Protein AF-A0A8I1PNH1-F1 (afdb_monomer_lite)

Foldseek 3Di:
DDPPPPPPVVLVQWWWKWKWWQAQVRDIDTDPPDDIDIDRDDPVLQQAKDADDPDQFGIWGWSDNDGTTMIIGTDPDPPPDD

Sequence (82 aa):
MNTNSASPDVLNEMTGYVLYIRTGEGTVRRRSSHPVFWCYESLIPYRHEELLSGWPEARVFWARPTGPSIGIAPLRGLSRLD

Secondary structure (DSSP, 8-state):
-------HHHHHTPEEEEEEEE-TT--EEEE-SSPPEEESS--TT--EEEE-SSSSSSEEEESSSSSSEEEEEEPS------

pLDDT: mean 79.7, std 18.21, range [36.22, 97.25]

Structure (mmCIF, N/CA/C/O backbone):
data_AF-A0A8I1PNH1-F1
#
_entry.id   AF-A0A8I1PNH1-F1
#
loop_
_atom_site.group_PDB
_atom_site.id
_atom_site.type_symbol
_atom_site.label_atom_id
_atom_site.label_alt_id
_atom_site.label_comp_id
_atom_site.label_asym_id
_atom_site.label_entity_id
_atom_site.label_seq_id
_atom_site.pdbx_PDB_ins_code
_atom_site.Cartn_x
_atom_site.Cartn_y
_atom_site.Cartn_z
_atom_site.occupancy
_atom_site.B_iso_or_equiv
_atom_site.auth_seq_id
_atom_site.auth_comp_id
_atom_site.auth_asym_id
_atom_site.auth_atom_id
_atom_site.pdbx_PDB_model_num
ATOM 1 N N . MET A 1 1 ? 19.821 17.974 -29.846 1.00 36.22 1 MET A N 1
ATOM 2 C CA . MET A 1 1 ? 18.572 17.277 -29.476 1.00 36.22 1 MET A CA 1
ATOM 3 C C . MET A 1 1 ? 18.939 16.290 -28.380 1.00 36.22 1 MET A C 1
ATOM 5 O O . MET A 1 1 ? 19.598 15.309 -28.681 1.00 36.22 1 MET A O 1
ATOM 9 N N . ASN A 1 2 ? 18.646 16.605 -27.116 1.00 42.66 2 ASN A N 1
ATOM 10 C CA . ASN A 1 2 ? 19.011 15.747 -25.985 1.00 42.66 2 ASN A CA 1
ATOM 11 C C . ASN A 1 2 ? 17.930 14.688 -25.785 1.00 42.66 2 ASN A C 1
ATOM 13 O O . ASN A 1 2 ? 16.930 14.940 -25.118 1.00 42.66 2 ASN A O 1
ATOM 17 N N . THR A 1 3 ? 18.125 13.504 -26.353 1.00 48.91 3 THR A N 1
ATOM 18 C CA . THR A 1 3 ? 17.386 12.316 -25.929 1.00 48.91 3 THR A CA 1
ATOM 19 C C . THR A 1 3 ? 18.105 11.744 -24.713 1.00 48.91 3 THR A C 1
ATOM 21 O O . THR A 1 3 ? 18.944 10.856 -24.843 1.00 48.91 3 THR A O 1
ATOM 24 N N . ASN A 1 4 ? 17.804 12.278 -23.524 1.00 54.06 4 ASN A N 1
ATOM 25 C CA . ASN A 1 4 ? 18.058 11.570 -22.267 1.00 54.06 4 ASN A CA 1
ATOM 26 C C . ASN A 1 4 ? 17.089 10.380 -22.201 1.00 54.06 4 ASN A C 1
ATOM 28 O O . ASN A 1 4 ? 16.112 10.382 -21.456 1.00 54.06 4 ASN A O 1
ATOM 32 N N . SER A 1 5 ? 17.329 9.388 -23.051 1.00 59.69 5 SER A N 1
ATOM 33 C CA . SER A 1 5 ? 16.743 8.067 -22.913 1.00 59.69 5 SER A CA 1
ATOM 34 C C . SER A 1 5 ? 17.541 7.394 -21.807 1.00 59.69 5 SER A C 1
ATOM 36 O O . SER A 1 5 ? 18.705 7.053 -22.010 1.00 59.69 5 SER A O 1
ATOM 38 N N . ALA A 1 6 ? 16.963 7.298 -20.610 1.00 55.62 6 ALA A N 1
ATOM 39 C CA . ALA A 1 6 ? 17.555 6.510 -19.537 1.00 55.62 6 ALA A CA 1
ATOM 40 C C . ALA A 1 6 ? 17.863 5.097 -20.068 1.00 55.62 6 ALA A C 1
ATOM 42 O O . ALA A 1 6 ? 17.048 4.532 -20.802 1.00 55.62 6 ALA A O 1
ATOM 43 N N . SER A 1 7 ? 19.051 4.567 -19.749 1.00 57.84 7 SER A N 1
ATOM 44 C CA . SER A 1 7 ? 19.457 3.217 -20.165 1.00 57.84 7 SER A CA 1
ATOM 45 C C . SER A 1 7 ? 18.382 2.200 -19.745 1.00 57.84 7 SER A C 1
ATOM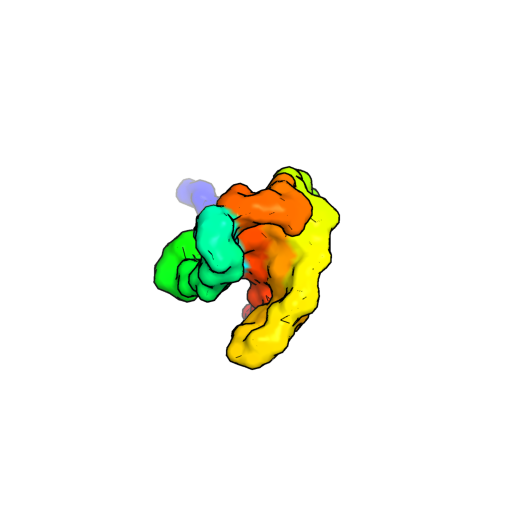 47 O O . SER A 1 7 ? 17.827 2.352 -18.654 1.00 57.84 7 SER A O 1
ATOM 49 N N . PRO A 1 8 ? 18.089 1.157 -20.542 1.00 57.44 8 PRO A N 1
ATOM 50 C CA . PRO A 1 8 ? 17.215 0.057 -20.128 1.00 57.44 8 PRO A CA 1
ATOM 51 C C . PRO A 1 8 ? 17.590 -0.522 -18.754 1.00 57.44 8 PRO A C 1
ATOM 53 O O . PRO A 1 8 ? 16.709 -0.870 -17.973 1.00 57.44 8 PRO A O 1
ATOM 56 N N . ASP A 1 9 ? 18.884 -0.520 -18.425 1.00 57.53 9 ASP A N 1
ATOM 57 C CA . ASP A 1 9 ? 19.406 -0.962 -17.127 1.00 57.53 9 ASP A CA 1
ATOM 58 C C . ASP A 1 9 ? 18.914 -0.081 -15.966 1.00 57.53 9 ASP A C 1
ATOM 60 O O . ASP A 1 9 ? 18.576 -0.588 -14.904 1.00 57.53 9 ASP A O 1
ATOM 64 N N . VAL A 1 10 ? 18.771 1.231 -16.192 1.00 56.97 10 VAL A N 1
ATOM 65 C CA . VAL A 1 10 ? 18.265 2.193 -15.196 1.00 56.97 10 VAL A CA 1
ATOM 66 C C . VAL A 1 10 ? 16.776 1.971 -14.920 1.00 56.97 10 VAL A C 1
ATOM 68 O O . VAL A 1 10 ? 16.329 2.125 -13.789 1.00 56.97 10 VAL A O 1
ATOM 71 N N . LEU A 1 11 ? 15.993 1.573 -15.929 1.00 55.62 11 LEU A N 1
ATOM 72 C CA . LEU A 1 11 ? 14.584 1.210 -15.729 1.00 55.62 11 LEU A CA 1
ATOM 73 C C . LEU A 1 11 ? 14.434 -0.129 -14.998 1.00 55.62 11 LEU A C 1
ATOM 75 O O . LEU A 1 11 ? 13.467 -0.306 -14.261 1.00 55.62 11 LEU A O 1
ATOM 79 N N . ASN A 1 12 ? 15.392 -1.043 -15.167 1.00 60.38 12 ASN A N 1
ATOM 80 C CA . ASN A 1 12 ? 15.409 -2.337 -14.485 1.00 60.38 12 ASN A CA 1
ATOM 81 C C . ASN A 1 12 ? 15.685 -2.207 -12.971 1.00 60.38 12 ASN A C 1
ATOM 83 O O . ASN A 1 12 ? 15.356 -3.107 -12.203 1.00 60.38 12 ASN A O 1
ATOM 87 N N . GLU A 1 13 ? 16.237 -1.070 -12.535 1.00 67.69 13 GLU A N 1
ATOM 88 C CA . GLU A 1 13 ? 16.497 -0.743 -11.125 1.00 67.69 13 GLU A CA 1
ATOM 89 C C . GLU A 1 13 ? 15.349 0.030 -10.444 1.00 67.69 13 GLU A C 1
ATOM 91 O O . GLU A 1 13 ? 15.388 0.262 -9.236 1.00 67.69 13 GLU A O 1
ATOM 96 N N . MET A 1 14 ? 14.309 0.443 -11.179 1.00 75.50 14 MET A N 1
ATOM 97 C CA . MET A 1 14 ? 13.209 1.247 -10.632 1.00 75.50 14 MET A CA 1
ATOM 98 C C . MET A 1 14 ? 11.963 0.399 -10.380 1.00 75.50 14 MET A C 1
ATOM 100 O O . MET A 1 14 ? 11.361 -0.156 -11.299 1.00 75.50 14 MET A O 1
ATOM 104 N N . THR A 1 15 ? 11.485 0.382 -9.135 1.00 81.69 15 THR A N 1
ATOM 105 C CA . THR A 1 15 ? 10.202 -0.255 -8.819 1.00 81.69 15 THR A CA 1
ATOM 106 C C . THR A 1 15 ? 9.060 0.734 -9.035 1.00 81.69 15 THR A C 1
ATOM 108 O O . THR A 1 15 ? 9.060 1.837 -8.485 1.00 81.69 15 THR A O 1
ATOM 111 N N . GLY A 1 16 ? 8.071 0.334 -9.836 1.00 85.81 16 GLY A N 1
ATOM 112 C CA . GLY A 1 16 ? 6.807 1.052 -9.977 1.00 85.81 16 GLY A CA 1
ATOM 113 C C . GLY A 1 16 ? 5.870 0.766 -8.800 1.00 85.81 16 GLY A C 1
ATOM 114 O O . GLY A 1 16 ? 5.735 -0.381 -8.379 1.00 85.81 16 GLY A O 1
ATOM 115 N N . TYR A 1 17 ? 5.168 1.778 -8.298 1.00 88.31 17 TYR A N 1
ATOM 116 C CA . TYR A 1 17 ? 4.226 1.661 -7.185 1.00 88.31 17 TYR A CA 1
ATOM 117 C C . TYR A 1 17 ? 2.861 2.245 -7.525 1.00 88.31 17 TYR A C 1
ATOM 119 O O . TYR A 1 17 ? 2.769 3.320 -8.115 1.00 88.31 17 TYR A O 1
ATOM 127 N N . VAL A 1 18 ? 1.796 1.585 -7.072 1.00 90.88 18 VAL A N 1
ATOM 128 C CA . VAL A 1 18 ? 0.427 2.115 -7.102 1.00 90.88 18 VAL A CA 1
ATOM 129 C C . VAL A 1 18 ? 0.036 2.700 -5.747 1.00 90.88 18 VAL A C 1
ATOM 131 O O . VAL A 1 18 ? 0.444 2.213 -4.690 1.00 90.88 18 VAL A O 1
ATOM 134 N N . LEU A 1 19 ? -0.790 3.742 -5.786 1.00 92.38 19 LEU A N 1
ATOM 135 C CA . LEU A 1 19 ? -1.265 4.448 -4.607 1.00 92.38 19 LEU A CA 1
ATOM 136 C C . LEU A 1 19 ? -2.472 3.755 -3.960 1.00 92.38 19 LEU A C 1
ATOM 138 O O . LEU A 1 19 ? -3.458 3.412 -4.621 1.00 92.38 19 LEU A O 1
ATOM 142 N N . TYR A 1 20 ? -2.424 3.658 -2.639 1.00 94.38 20 TYR A N 1
ATOM 143 C CA . TYR A 1 20 ? -3.514 3.255 -1.764 1.00 94.38 20 TYR A CA 1
ATOM 144 C C . TYR A 1 20 ? -3.863 4.389 -0.796 1.00 94.38 20 TYR A C 1
ATOM 146 O O . TYR A 1 20 ? -2.992 5.106 -0.305 1.00 94.38 20 TYR A O 1
ATOM 154 N N . ILE A 1 21 ? -5.152 4.551 -0.505 1.00 95.19 21 ILE A N 1
ATOM 155 C CA . ILE A 1 21 ? -5.657 5.520 0.473 1.00 95.19 21 ILE A CA 1
ATOM 156 C C . ILE A 1 21 ? -6.435 4.761 1.539 1.00 95.19 21 ILE A C 1
ATOM 158 O O . ILE A 1 21 ? -7.403 4.076 1.207 1.00 95.19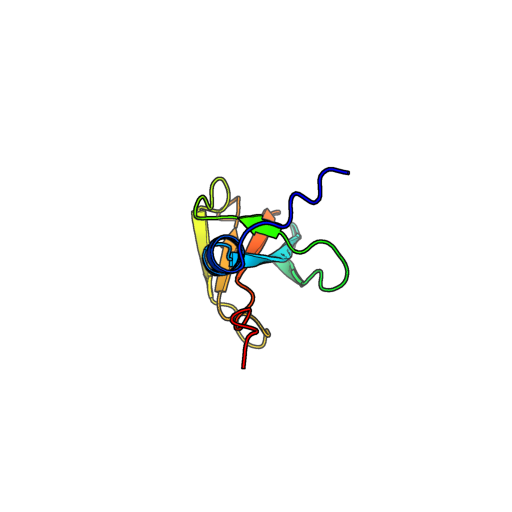 21 ILE A O 1
ATOM 162 N N . ARG A 1 22 ? -6.046 4.930 2.805 1.00 97.12 22 ARG A N 1
ATOM 163 C CA . ARG A 1 22 ? -6.826 4.504 3.971 1.00 97.12 22 ARG A CA 1
ATOM 164 C C . ARG A 1 22 ? -7.549 5.714 4.551 1.00 97.12 22 ARG A C 1
ATOM 166 O O . ARG A 1 22 ? -6.909 6.721 4.851 1.00 97.12 22 ARG A O 1
ATOM 173 N N . THR A 1 23 ? -8.872 5.646 4.675 1.00 96.25 23 THR A N 1
ATOM 174 C CA . THR A 1 23 ? -9.689 6.721 5.264 1.00 96.25 23 THR A CA 1
ATOM 175 C C . THR A 1 23 ? -9.659 6.673 6.796 1.00 96.25 23 THR A C 1
ATOM 177 O O . THR A 1 23 ? -9.144 5.725 7.388 1.00 96.25 23 THR A O 1
ATOM 180 N N . GLY A 1 24 ? -10.227 7.687 7.462 1.00 94.19 24 GLY A N 1
ATOM 181 C CA . GLY A 1 24 ? -10.388 7.679 8.925 1.00 94.19 24 GLY A CA 1
ATOM 182 C C . GLY A 1 24 ? -11.295 6.564 9.443 1.00 94.19 24 GLY A C 1
ATOM 183 O O . GLY A 1 24 ? -11.102 6.090 10.554 1.00 94.19 24 GLY A O 1
ATOM 184 N N . GLU A 1 25 ? -12.212 6.091 8.603 1.00 94.56 25 GLU A N 1
ATOM 185 C CA . GLU A 1 25 ? -13.093 4.948 8.872 1.00 94.56 25 GLU A CA 1
ATOM 186 C C . GLU A 1 25 ? -12.402 3.598 8.604 1.00 94.56 25 GLU A C 1
ATOM 188 O O . GLU A 1 25 ? -13.020 2.548 8.733 1.00 94.56 25 GLU A O 1
ATOM 193 N N . GLY A 1 26 ? -11.132 3.603 8.178 1.00 93.25 26 GLY A N 1
ATOM 194 C CA . GLY A 1 26 ? -10.376 2.391 7.854 1.00 93.25 26 GLY A CA 1
ATOM 195 C C . GLY A 1 26 ? -10.660 1.811 6.466 1.00 93.25 26 GLY A C 1
ATOM 196 O O . GLY A 1 26 ? -10.048 0.815 6.091 1.00 93.25 26 GLY A O 1
ATOM 197 N N . THR A 1 27 ? -11.523 2.439 5.661 1.00 95.38 27 THR A N 1
ATOM 198 C CA . THR A 1 27 ? -11.770 1.994 4.281 1.00 95.38 27 THR A CA 1
ATOM 199 C C . THR A 1 27 ? -10.516 2.185 3.432 1.00 95.38 27 THR A C 1
ATOM 201 O O . THR A 1 27 ? -9.951 3.280 3.390 1.00 95.38 27 THR A O 1
ATOM 204 N N . VAL A 1 28 ? -10.118 1.139 2.706 1.00 95.69 28 VAL A N 1
ATOM 205 C CA . VAL A 1 28 ? -8.956 1.148 1.811 1.00 95.69 28 VAL A CA 1
ATOM 206 C C . VAL A 1 28 ? -9.398 1.249 0.351 1.00 95.69 28 VAL A C 1
ATOM 208 O O . VAL A 1 28 ? -10.315 0.557 -0.089 1.00 95.69 28 VAL A O 1
ATOM 211 N N . ARG A 1 29 ? -8.751 2.132 -0.419 1.00 94.81 29 ARG A N 1
ATOM 212 C CA . ARG A 1 29 ? -9.020 2.342 -1.850 1.00 94.81 29 ARG A CA 1
ATOM 213 C C . ARG A 1 29 ? -7.726 2.337 -2.660 1.00 94.81 29 ARG A C 1
ATOM 215 O O . ARG A 1 29 ? -6.837 3.140 -2.383 1.00 94.81 29 ARG A O 1
ATOM 222 N N . ARG A 1 30 ? -7.670 1.517 -3.714 1.00 93.06 30 ARG A N 1
ATOM 223 C CA . ARG A 1 30 ? -6.614 1.539 -4.742 1.00 93.06 30 ARG A CA 1
ATOM 224 C C . ARG A 1 30 ? -6.893 2.640 -5.770 1.00 93.06 30 ARG A C 1
ATOM 226 O O . ARG A 1 30 ? -8.008 2.740 -6.285 1.00 93.06 30 ARG A O 1
ATOM 233 N N . ARG A 1 31 ? -5.900 3.468 -6.097 1.00 89.75 31 ARG A N 1
ATOM 234 C CA . ARG A 1 31 ? -5.990 4.500 -7.147 1.00 89.75 31 ARG A CA 1
ATOM 235 C C . ARG A 1 31 ? -5.246 4.033 -8.392 1.00 89.75 31 ARG A C 1
ATOM 237 O O . ARG A 1 31 ? -4.077 4.327 -8.589 1.00 89.75 31 ARG A O 1
ATOM 244 N N . SER A 1 32 ? -5.954 3.276 -9.226 1.00 73.38 32 SER A N 1
ATOM 245 C CA . SER A 1 32 ? -5.409 2.634 -10.427 1.00 73.38 32 SER A CA 1
ATOM 246 C C . SER A 1 32 ? -5.201 3.572 -11.614 1.00 73.38 32 SER A C 1
ATOM 248 O O . SER A 1 32 ? -4.439 3.238 -12.512 1.00 73.38 32 SER A O 1
ATOM 250 N N . SER A 1 33 ? -5.891 4.714 -11.644 1.00 72.12 33 SER A N 1
ATOM 251 C CA . SER A 1 33 ? -5.901 5.600 -12.807 1.00 72.12 33 SER A CA 1
ATOM 252 C C . SER A 1 33 ? -4.720 6.576 -12.855 1.00 72.12 33 SER A C 1
ATOM 254 O O . SER A 1 33 ? -4.329 6.939 -13.952 1.00 72.12 33 SER A O 1
ATOM 256 N N . HIS A 1 34 ? -4.161 7.011 -11.714 1.00 61.03 34 HIS A N 1
ATOM 257 C CA . HIS A 1 34 ? -3.097 8.033 -11.615 1.00 61.03 34 HIS A CA 1
ATOM 258 C C . HIS A 1 34 ? -2.505 8.077 -10.181 1.00 61.03 34 HIS A C 1
ATOM 260 O O . HIS A 1 34 ? -3.291 7.912 -9.241 1.00 61.03 34 HIS A O 1
ATOM 266 N N . PRO A 1 35 ? -1.232 8.477 -9.955 1.00 57.53 35 PRO A N 1
ATOM 267 C CA . PRO A 1 35 ? -0.005 8.207 -10.713 1.00 57.53 35 PRO A CA 1
ATOM 268 C C . PRO A 1 35 ? 0.736 6.953 -10.189 1.00 57.53 35 PRO A C 1
ATOM 270 O O . PRO A 1 35 ? 0.645 6.611 -9.009 1.00 57.53 35 PRO A O 1
ATOM 273 N N . VAL A 1 36 ? 1.494 6.288 -11.069 1.00 67.19 36 VAL A N 1
ATOM 274 C CA 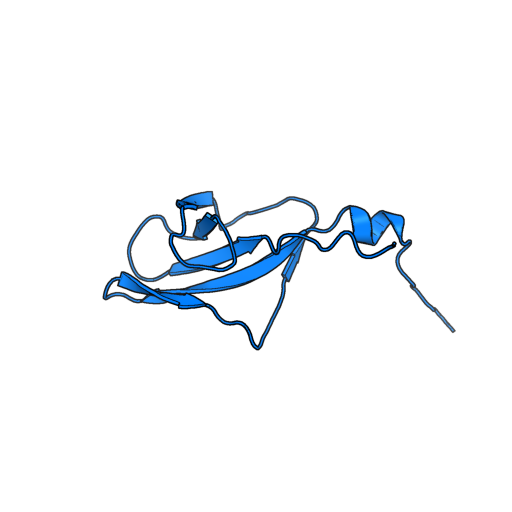. VAL A 1 36 ? 2.477 5.262 -10.680 1.00 67.19 36 VAL A CA 1
ATOM 275 C C . VAL A 1 36 ? 3.783 5.966 -10.324 1.00 67.19 36 VAL A C 1
ATOM 277 O O . VAL A 1 36 ? 4.308 6.727 -11.136 1.00 67.19 36 VAL A O 1
ATOM 280 N N . PHE A 1 37 ? 4.291 5.738 -9.115 1.00 73.88 37 PHE A N 1
ATOM 281 C CA . PHE A 1 37 ? 5.574 6.290 -8.675 1.00 73.88 37 PHE A CA 1
ATOM 282 C C . PHE A 1 37 ? 6.692 5.316 -9.003 1.00 73.88 37 PHE A C 1
ATOM 284 O O . PHE A 1 37 ? 6.521 4.119 -8.809 1.00 73.88 37 PHE A O 1
ATOM 291 N N . TRP A 1 38 ? 7.832 5.828 -9.449 1.00 73.25 38 TRP A N 1
ATOM 292 C CA . TRP A 1 38 ? 9.020 5.026 -9.713 1.00 73.25 38 TRP A CA 1
ATOM 293 C C . TRP A 1 38 ? 10.121 5.491 -8.780 1.00 73.25 38 TRP A C 1
ATOM 295 O O . TRP A 1 38 ? 10.489 6.667 -8.804 1.00 73.25 38 TRP A O 1
ATOM 305 N N . CYS A 1 39 ? 10.624 4.597 -7.940 1.00 71.69 39 CYS A N 1
ATOM 306 C CA . CYS A 1 39 ? 11.762 4.900 -7.085 1.00 71.69 39 CYS A CA 1
ATOM 307 C C . CYS A 1 39 ? 12.755 3.744 -7.081 1.00 71.69 39 CYS A C 1
ATOM 309 O O . CYS A 1 39 ? 12.383 2.589 -7.288 1.00 71.69 39 CYS A O 1
ATOM 311 N N . TYR A 1 40 ? 14.024 4.103 -6.881 1.00 64.25 40 TYR A N 1
ATOM 312 C CA . TYR A 1 40 ? 15.123 3.150 -6.862 1.00 64.25 40 TYR A CA 1
ATOM 313 C C . TYR A 1 40 ? 15.019 2.268 -5.615 1.00 64.25 40 TYR A C 1
ATOM 315 O O . TYR A 1 40 ? 14.875 1.067 -5.762 1.00 64.25 40 TYR A O 1
ATOM 323 N N . GLU A 1 41 ? 14.957 2.832 -4.397 1.00 64.50 41 GLU A N 1
ATOM 324 C CA . GLU A 1 41 ? 14.863 1.999 -3.174 1.00 64.50 41 GLU A CA 1
ATOM 325 C C . GLU A 1 41 ? 14.237 2.683 -1.943 1.00 64.50 41 GLU A C 1
ATOM 327 O O . GLU A 1 41 ? 13.721 2.013 -1.047 1.00 64.50 41 GLU A O 1
ATOM 332 N N . SER A 1 42 ? 14.269 4.019 -1.844 1.00 75.25 42 SER A N 1
ATOM 333 C CA . SER A 1 42 ? 13.800 4.688 -0.625 1.00 75.25 42 SER A CA 1
ATOM 334 C C . SER A 1 42 ? 12.278 4.662 -0.519 1.00 75.25 42 SER A C 1
ATOM 336 O O . SER A 1 42 ? 11.569 5.373 -1.232 1.00 75.25 42 SER A O 1
ATOM 338 N N . LEU A 1 43 ? 11.787 3.884 0.444 1.00 78.94 43 LEU A N 1
ATOM 339 C CA . LEU A 1 43 ? 10.384 3.863 0.838 1.00 78.94 43 LEU A CA 1
ATOM 340 C C . LEU A 1 43 ? 10.045 4.945 1.865 1.00 78.94 43 LEU A C 1
ATOM 342 O O . LEU A 1 43 ? 8.929 4.961 2.345 1.00 78.94 43 LEU A O 1
ATOM 346 N N . ILE A 1 44 ? 10.942 5.860 2.247 1.00 82.75 44 ILE A N 1
ATOM 347 C CA . ILE A 1 44 ? 10.600 6.919 3.215 1.00 82.75 44 ILE A CA 1
ATOM 348 C C . ILE A 1 44 ? 9.595 7.884 2.557 1.00 82.75 44 ILE A C 1
ATOM 350 O O . ILE A 1 44 ? 9.910 8.415 1.492 1.00 82.75 44 ILE A O 1
ATOM 354 N N . PRO A 1 45 ? 8.415 8.162 3.157 1.00 89.75 45 PRO A N 1
ATOM 355 C CA . PRO A 1 45 ? 7.986 7.896 4.547 1.00 89.75 45 PRO A CA 1
ATOM 356 C C . PRO A 1 45 ? 7.187 6.593 4.805 1.00 89.75 45 PRO A C 1
ATOM 358 O O . PRO A 1 45 ? 6.806 6.324 5.940 1.00 89.75 45 PRO A O 1
ATOM 361 N N . TYR A 1 46 ? 6.923 5.785 3.788 1.00 92.69 46 TYR A N 1
ATOM 362 C CA . TYR A 1 46 ? 6.177 4.522 3.783 1.00 92.69 46 TYR A CA 1
ATOM 363 C C . TYR A 1 46 ? 6.903 3.348 4.471 1.00 92.69 46 TYR A C 1
ATOM 365 O O . TYR A 1 46 ? 7.429 2.446 3.827 1.00 92.69 46 TYR A O 1
ATOM 373 N N . ARG A 1 47 ? 6.944 3.345 5.807 1.00 92.69 47 ARG A N 1
ATOM 374 C CA . ARG A 1 47 ? 7.674 2.326 6.595 1.00 92.69 47 ARG A CA 1
ATOM 375 C C . ARG A 1 47 ? 6.790 1.254 7.229 1.00 92.69 47 ARG A C 1
ATOM 377 O O . ARG A 1 47 ? 7.309 0.330 7.848 1.00 92.69 47 ARG A O 1
ATOM 384 N N . HIS A 1 48 ? 5.472 1.388 7.127 1.00 96.06 48 HIS A N 1
ATOM 385 C CA . HIS A 1 48 ? 4.534 0.509 7.823 1.00 96.06 48 HIS A CA 1
ATOM 386 C C . HIS A 1 48 ? 3.908 -0.484 6.846 1.00 96.06 48 HIS A C 1
ATOM 388 O O . HIS A 1 48 ? 2.989 -0.130 6.115 1.00 96.06 48 HIS A O 1
ATOM 394 N N . GLU A 1 49 ? 4.426 -1.708 6.815 1.00 95.38 49 GLU A N 1
ATOM 395 C CA . GLU A 1 49 ? 3.943 -2.770 5.929 1.00 95.38 49 GLU A CA 1
ATOM 396 C C . GLU A 1 49 ? 2.620 -3.382 6.419 1.00 95.38 49 GLU A C 1
ATOM 398 O O . GLU A 1 49 ? 2.442 -3.647 7.607 1.00 95.38 49 GLU A O 1
ATOM 403 N N . GLU A 1 50 ? 1.705 -3.634 5.484 1.00 95.88 50 GLU A N 1
ATOM 404 C CA . GLU A 1 50 ? 0.457 -4.370 5.690 1.00 95.88 50 GLU A CA 1
ATOM 405 C C . GLU A 1 50 ? 0.211 -5.306 4.495 1.00 95.88 50 GLU A C 1
ATOM 407 O O . GLU A 1 50 ? 0.384 -4.915 3.337 1.00 95.88 50 GLU A O 1
ATOM 412 N N . LEU A 1 51 ? -0.192 -6.552 4.763 1.00 95.38 51 LEU A N 1
ATOM 413 C CA . LEU A 1 51 ? -0.563 -7.508 3.719 1.00 95.38 51 LEU A CA 1
ATOM 414 C C . LEU A 1 51 ? -1.954 -7.186 3.174 1.00 95.38 51 LEU A C 1
ATOM 416 O O . LEU A 1 51 ? -2.897 -6.971 3.932 1.00 95.38 51 LEU A O 1
ATOM 420 N N . LEU A 1 52 ? -2.093 -7.212 1.852 1.00 92.88 52 LEU A N 1
ATOM 421 C CA . LEU A 1 52 ? -3.367 -6.996 1.180 1.00 92.88 52 LEU A CA 1
ATOM 422 C C . LEU A 1 52 ? -3.963 -8.340 0.749 1.00 92.88 52 LEU A C 1
ATOM 424 O O . LEU A 1 52 ? -3.323 -9.118 0.045 1.00 92.88 52 LEU A O 1
ATOM 428 N N . SER A 1 53 ? -5.212 -8.601 1.139 1.00 92.00 53 SER A N 1
ATOM 429 C CA . SER A 1 53 ? -5.967 -9.786 0.712 1.00 92.00 53 SER A CA 1
ATOM 430 C C . SER A 1 53 ? -7.025 -9.407 -0.323 1.00 92.00 53 SER A C 1
ATOM 432 O O . SER A 1 53 ? -7.765 -8.445 -0.122 1.00 92.00 53 SER A O 1
ATOM 434 N N . GLY A 1 54 ? -7.091 -10.144 -1.436 1.00 93.19 54 GLY A N 1
ATOM 435 C CA . GLY A 1 54 ? -8.051 -9.894 -2.521 1.00 93.19 54 GLY A CA 1
ATOM 436 C C . GLY A 1 54 ? -7.706 -8.719 -3.447 1.00 93.19 54 GLY A C 1
ATOM 437 O O . GLY A 1 54 ? -8.536 -8.334 -4.267 1.00 93.19 54 GLY A O 1
ATOM 438 N N . TRP A 1 55 ? -6.497 -8.157 -3.342 1.00 92.69 55 TRP A N 1
ATOM 439 C CA . TRP A 1 55 ? -6.011 -7.069 -4.197 1.00 92.69 55 TRP A CA 1
ATOM 440 C C . TRP A 1 55 ? -4.960 -7.563 -5.206 1.00 92.69 55 TRP A C 1
ATOM 442 O O . TRP A 1 55 ? -4.338 -8.601 -4.976 1.00 92.69 55 TRP A O 1
ATOM 452 N N . PRO A 1 56 ? -4.722 -6.830 -6.315 1.00 91.31 56 PRO A N 1
ATOM 453 C CA . PRO A 1 56 ? -3.688 -7.196 -7.288 1.00 91.31 56 PRO A CA 1
ATOM 454 C C . PRO A 1 56 ? -2.264 -7.163 -6.711 1.00 91.31 56 PRO A C 1
ATOM 456 O O . PRO A 1 56 ? -1.398 -7.925 -7.138 1.00 91.31 56 PRO A O 1
ATOM 459 N N . GLU A 1 57 ? -2.013 -6.281 -5.741 1.00 92.44 57 GLU A N 1
ATOM 460 C CA . GLU A 1 57 ? -0.742 -6.199 -5.026 1.00 92.44 57 GLU A CA 1
ATOM 461 C C . GLU A 1 57 ? -0.814 -6.951 -3.694 1.00 92.44 57 GLU A C 1
ATOM 463 O O . GLU A 1 57 ? -1.811 -6.877 -2.985 1.00 92.44 57 GLU A O 1
ATOM 468 N N . ALA A 1 58 ? 0.267 -7.646 -3.330 1.00 93.44 58 ALA A N 1
ATOM 469 C CA . ALA A 1 58 ? 0.307 -8.504 -2.139 1.00 93.44 58 ALA A CA 1
ATOM 470 C C . ALA A 1 58 ? 0.494 -7.740 -0.816 1.00 93.44 58 ALA A C 1
ATOM 472 O O . ALA A 1 58 ? 0.179 -8.256 0.255 1.00 93.44 58 ALA A O 1
ATOM 473 N N . ARG A 1 59 ? 1.066 -6.535 -0.874 1.00 94.50 59 ARG A N 1
ATOM 474 C CA . ARG A 1 59 ? 1.409 -5.729 0.301 1.00 94.50 59 ARG A CA 1
ATOM 475 C C . ARG A 1 59 ? 1.340 -4.245 -0.021 1.00 94.50 59 ARG A C 1
ATOM 477 O O . ARG A 1 59 ? 1.550 -3.857 -1.169 1.00 94.50 59 ARG A O 1
ATOM 484 N N . VAL A 1 60 ? 1.125 -3.435 1.003 1.00 94.50 60 VAL A N 1
ATOM 485 C CA . VAL A 1 60 ? 1.172 -1.974 0.954 1.00 94.50 60 VAL A CA 1
ATOM 486 C C . VAL A 1 60 ? 2.070 -1.456 2.070 1.00 94.50 60 VAL A C 1
ATOM 488 O O . VAL A 1 60 ? 2.084 -1.995 3.173 1.00 94.50 60 VAL A O 1
ATOM 491 N N . PHE A 1 61 ? 2.816 -0.398 1.784 1.00 95.12 61 PHE A N 1
ATOM 492 C CA . PHE A 1 61 ? 3.616 0.329 2.756 1.00 95.12 61 PHE A CA 1
ATOM 493 C C . PHE A 1 61 ? 2.944 1.667 3.047 1.00 95.12 61 PHE A C 1
ATOM 495 O O . PHE A 1 61 ? 2.793 2.492 2.149 1.00 95.12 61 PHE A O 1
ATOM 502 N N . TRP A 1 62 ? 2.532 1.900 4.288 1.00 96.69 62 TRP A N 1
ATOM 503 C CA . TRP A 1 62 ? 1.853 3.117 4.721 1.00 96.69 62 TRP A CA 1
ATOM 504 C C . TRP A 1 62 ? 2.826 4.152 5.278 1.00 96.69 62 TRP A C 1
ATOM 506 O O . TRP A 1 62 ? 3.771 3.813 5.992 1.00 96.69 62 TRP A O 1
ATOM 516 N N . ALA A 1 63 ? 2.538 5.432 5.032 1.00 95.88 63 ALA A N 1
ATOM 517 C CA . ALA A 1 63 ? 3.263 6.548 5.641 1.00 95.88 63 ALA A CA 1
ATOM 518 C C . ALA A 1 63 ? 2.989 6.688 7.152 1.00 95.88 63 ALA A C 1
ATOM 520 O O . ALA A 1 63 ? 3.799 7.241 7.889 1.00 95.88 63 ALA A O 1
ATOM 521 N N . ARG A 1 64 ? 1.83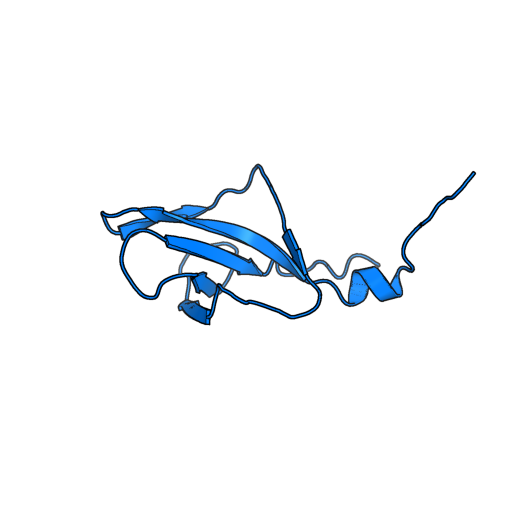6 6.194 7.622 1.00 96.19 64 ARG A N 1
ATOM 522 C CA . ARG A 1 64 ? 1.439 6.157 9.040 1.00 96.19 64 ARG A CA 1
ATOM 523 C C . ARG A 1 64 ? 0.935 4.762 9.414 1.00 96.19 64 ARG A C 1
ATOM 525 O O . ARG A 1 64 ? 0.229 4.160 8.601 1.00 96.19 64 ARG A O 1
ATOM 532 N N . PRO A 1 65 ? 1.208 4.268 10.635 1.00 95.88 65 PRO A N 1
ATOM 533 C CA . PRO A 1 65 ? 0.829 2.912 11.027 1.00 95.88 65 PRO A CA 1
ATOM 534 C C . PRO A 1 65 ? -0.690 2.761 11.154 1.00 95.88 65 PRO A C 1
ATOM 536 O O . PRO A 1 65 ? -1.241 1.746 10.746 1.00 95.88 65 PRO A O 1
ATOM 539 N N . THR A 1 66 ? -1.393 3.796 11.626 1.00 94.94 66 THR A N 1
ATOM 540 C CA . THR A 1 66 ? -2.844 3.777 11.872 1.00 94.94 66 THR A CA 1
ATOM 541 C C . THR A 1 66 ? -3.530 5.059 11.387 1.00 94.94 66 THR A C 1
ATOM 543 O O . THR A 1 66 ? -2.872 6.050 11.060 1.00 94.94 66 THR A O 1
ATOM 546 N N . GLY A 1 67 ? -4.866 5.026 11.308 1.00 95.94 67 GLY A N 1
ATOM 547 C CA . GLY A 1 67 ? -5.693 6.161 10.890 1.00 95.94 67 GLY A CA 1
ATOM 548 C C . GLY A 1 67 ? -5.585 6.503 9.396 1.00 95.94 67 GLY A C 1
ATOM 549 O O . GLY A 1 67 ? -5.063 5.695 8.612 1.00 95.94 67 GLY A O 1
ATOM 550 N N . PRO A 1 68 ? -6.071 7.697 8.995 1.00 97.25 68 PRO A N 1
ATOM 551 C CA . PRO A 1 68 ? -5.986 8.169 7.621 1.00 97.25 68 PRO A CA 1
ATOM 552 C C . PRO A 1 68 ? -4.538 8.193 7.135 1.00 97.25 68 PRO A C 1
ATOM 554 O O . PRO A 1 68 ? -3.666 8.779 7.786 1.00 97.25 68 PRO A O 1
ATOM 557 N N . SER A 1 69 ? -4.277 7.549 6.002 1.00 97.12 69 SER A N 1
ATOM 558 C CA . SER A 1 69 ? -2.914 7.340 5.522 1.00 97.12 69 SER A CA 1
ATOM 559 C C . SER A 1 69 ? -2.866 7.149 4.012 1.00 97.12 69 SER A C 1
ATOM 561 O O . SER A 1 69 ? -3.828 6.699 3.385 1.00 97.12 69 SER A O 1
ATOM 563 N N . ILE A 1 70 ? -1.710 7.474 3.450 1.00 94.50 70 ILE A N 1
ATOM 564 C CA . ILE A 1 70 ? -1.350 7.163 2.075 1.00 94.50 70 ILE A CA 1
ATOM 565 C C . ILE A 1 70 ? -0.376 5.994 2.109 1.00 94.50 70 ILE A C 1
ATOM 567 O O . ILE A 1 70 ? 0.546 5.970 2.930 1.00 94.50 70 ILE A O 1
ATOM 571 N N . GLY A 1 71 ? -0.610 5.020 1.241 1.00 94.25 71 GLY A N 1
ATOM 572 C CA . GLY A 1 71 ? 0.233 3.849 1.094 1.00 94.25 71 GLY A CA 1
ATOM 573 C C . GLY A 1 71 ? 0.655 3.633 -0.345 1.00 94.25 71 GLY A C 1
ATOM 574 O O . GLY A 1 71 ? -0.023 4.072 -1.274 1.00 94.25 71 GLY A O 1
ATOM 575 N N . ILE A 1 72 ? 1.773 2.944 -0.520 1.00 92.94 7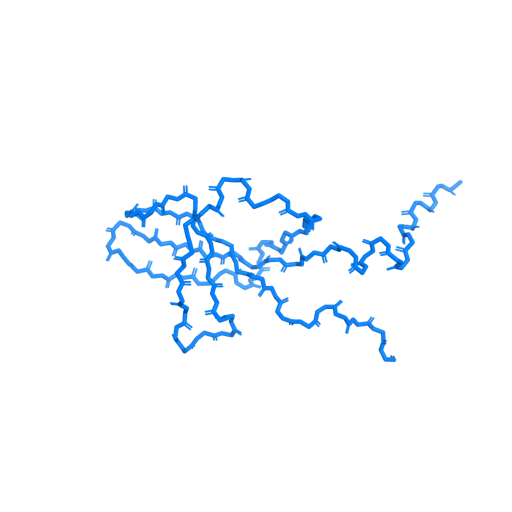2 ILE A N 1
ATOM 576 C CA . ILE A 1 72 ? 2.279 2.533 -1.825 1.00 92.94 72 ILE A CA 1
ATOM 577 C C . ILE A 1 72 ? 2.431 1.020 -1.862 1.00 92.94 72 ILE A C 1
ATOM 579 O O . ILE A 1 72 ? 2.910 0.410 -0.909 1.00 92.94 72 ILE A O 1
ATOM 583 N N . ALA A 1 73 ? 2.005 0.407 -2.957 1.00 92.38 73 ALA A N 1
ATOM 584 C CA . ALA A 1 73 ? 2.134 -1.026 -3.169 1.00 92.38 73 ALA A CA 1
ATOM 585 C C . ALA A 1 73 ? 2.952 -1.271 -4.442 1.00 92.38 73 ALA A C 1
ATOM 587 O O . ALA A 1 73 ? 2.669 -0.629 -5.458 1.00 92.38 73 ALA A O 1
ATOM 588 N N . PRO A 1 74 ? 3.969 -2.147 -4.409 1.00 90.00 74 PRO A N 1
ATOM 589 C CA . PRO A 1 74 ? 4.798 -2.405 -5.575 1.00 90.00 74 PRO A CA 1
ATOM 590 C C . PRO A 1 74 ? 3.970 -3.089 -6.664 1.00 90.00 74 PRO A C 1
ATOM 592 O O . PRO A 1 74 ? 3.281 -4.082 -6.412 1.00 90.00 74 PRO A O 1
ATOM 595 N N . LEU A 1 75 ? 4.062 -2.574 -7.885 1.00 86.81 75 LEU A N 1
ATOM 596 C CA . LEU A 1 75 ? 3.538 -3.236 -9.069 1.00 86.81 75 LEU A CA 1
ATOM 597 C C . LEU A 1 75 ? 4.398 -4.474 -9.336 1.00 86.81 75 LEU A C 1
ATOM 599 O O . LEU A 1 75 ? 5.599 -4.367 -9.576 1.00 86.81 75 LEU A O 1
ATOM 603 N N . ARG A 1 76 ? 3.803 -5.668 -9.296 1.00 72.38 76 ARG A N 1
ATOM 604 C CA . ARG A 1 76 ? 4.501 -6.872 -9.763 1.00 72.38 76 ARG A CA 1
ATOM 605 C C . ARG A 1 76 ? 4.636 -6.824 -11.288 1.00 72.38 76 ARG A C 1
ATOM 607 O O . ARG A 1 76 ? 3.646 -6.584 -11.972 1.00 72.38 76 ARG A O 1
ATOM 614 N N . GLY A 1 77 ? 5.829 -7.124 -11.803 1.00 60.00 77 GLY A N 1
ATOM 615 C CA . GLY A 1 77 ? 6.025 -7.459 -13.218 1.00 60.00 77 GLY A CA 1
ATOM 616 C C . GLY A 1 77 ? 6.300 -6.288 -14.161 1.00 60.00 77 GLY A C 1
ATOM 617 O O . GLY A 1 77 ? 5.801 -6.290 -15.282 1.00 60.00 77 GLY A O 1
ATOM 618 N N . LEU A 1 78 ? 7.114 -5.314 -13.749 1.00 50.69 78 LEU A N 1
ATOM 619 C CA . LEU A 1 78 ? 7.718 -4.367 -14.694 1.00 50.69 78 LEU A CA 1
ATOM 620 C C . LEU A 1 78 ? 9.112 -4.783 -15.176 1.00 50.69 78 LEU A C 1
ATOM 622 O O . LEU A 1 78 ? 9.870 -3.970 -15.680 1.00 50.69 78 LEU A O 1
ATOM 626 N N . SER A 1 79 ? 9.412 -6.078 -15.125 1.00 43.47 79 SER A N 1
ATOM 627 C CA . SER A 1 79 ? 10.333 -6.690 -16.077 1.00 43.47 79 SER A CA 1
ATOM 628 C C . SER A 1 79 ? 9.585 -6.836 -17.404 1.00 43.47 79 SER A C 1
ATOM 630 O O . SER A 1 79 ? 8.928 -7.845 -17.650 1.00 43.47 79 SER A O 1
ATOM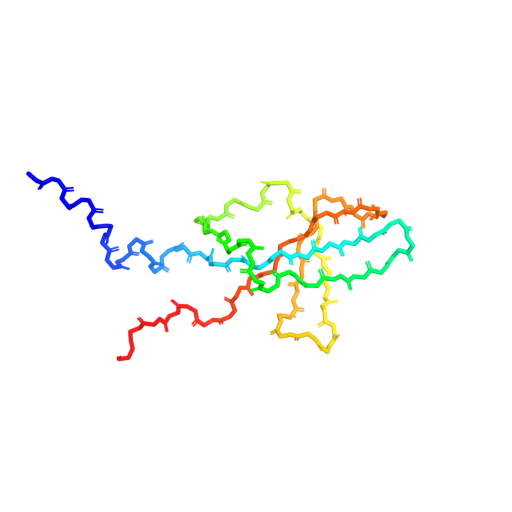 632 N N . ARG A 1 80 ? 9.589 -5.783 -18.226 1.00 44.38 80 ARG A N 1
ATOM 633 C CA . ARG A 1 80 ? 9.041 -5.827 -19.586 1.00 44.38 80 ARG A CA 1
ATOM 634 C C . ARG A 1 80 ? 10.166 -5.678 -20.598 1.00 44.38 80 ARG A C 1
ATOM 636 O O . ARG A 1 80 ? 10.320 -4.613 -21.177 1.00 44.38 80 ARG A O 1
ATOM 643 N N . LEU A 1 81 ? 10.911 -6.762 -20.788 1.00 39.22 81 LEU A N 1
ATOM 644 C CA . LEU A 1 81 ? 11.557 -7.125 -22.048 1.00 39.22 81 LEU A CA 1
ATOM 645 C C . LEU A 1 81 ? 11.607 -8.663 -22.089 1.00 39.22 81 LEU A C 1
ATOM 647 O O . LEU A 1 81 ? 12.565 -9.259 -21.604 1.00 39.22 81 LEU A O 1
ATOM 651 N N . ASP A 1 82 ? 10.532 -9.263 -22.605 1.00 40.09 82 ASP A N 1
ATOM 652 C CA . ASP A 1 82 ? 10.627 -10.494 -23.399 1.00 40.09 82 ASP A CA 1
ATOM 653 C C . ASP A 1 82 ? 10.778 -10.064 -24.866 1.00 40.09 82 ASP A C 1
ATOM 655 O O . ASP A 1 82 ? 10.081 -9.087 -25.249 1.00 40.09 82 ASP A O 1
#

Radius of gyration: 14.63 Å; chains: 1; bounding box: 32×28×41 Å